Protein AF-A0A117LKH3-F1 (afdb_monomer)

Nearest PDB structures (foldseek):
  6tpj-assembly1_A  TM=3.805E-01  e=4.013E+00  Homo sapiens
  5ws3-assembly1_A  TM=3.883E-01  e=6.783E+00  Homo sapiens
  4kt5-assembly1_C  TM=3.603E-01  e=5.571E+00  Escherichia coli O157:H7
  7w41-assembly1_A  TM=2.829E-01  e=4.886E+00  Homo sapiens

pLDDT: mean 76.91, std 15.4, range [45.47, 94.0]

Structure (mmCIF, N/CA/C/O backbone):
data_AF-A0A117LKH3-F1
#
_entry.id   AF-A0A117LKH3-F1
#
loop_
_atom_site.group_PDB
_atom_site.id
_atom_site.type_symbol
_atom_site.label_atom_id
_atom_site.label_alt_id
_atom_site.label_comp_id
_atom_site.label_asym_id
_atom_site.label_entity_id
_atom_site.label_seq_id
_atom_site.pdbx_PDB_ins_code
_atom_site.Cartn_x
_atom_site.Cartn_y
_atom_site.Cartn_z
_atom_site.occupancy
_atom_site.B_iso_or_equiv
_atom_site.auth_seq_id
_atom_site.auth_comp_id
_atom_site.auth_asym_id
_atom_site.auth_atom_id
_atom_site.pdbx_PDB_model_num
ATOM 1 N N . MET A 1 1 ? -15.867 1.054 43.865 1.00 67.56 1 MET A N 1
ATOM 2 C CA . MET A 1 1 ? -15.212 1.024 42.535 1.00 67.56 1 MET A CA 1
ATOM 3 C C . MET A 1 1 ? -15.982 0.222 41.478 1.00 67.56 1 MET A C 1
ATOM 5 O O . MET A 1 1 ? -16.341 0.810 40.468 1.00 67.56 1 MET A O 1
ATOM 9 N N . PHE A 1 2 ? -16.313 -1.060 41.692 1.00 76.56 2 PHE A N 1
ATOM 10 C CA . PHE A 1 2 ? -16.929 -1.935 40.666 1.00 76.56 2 PHE A CA 1
ATOM 11 C C . PHE A 1 2 ? -18.256 -1.443 40.047 1.00 76.56 2 PHE A C 1
ATOM 13 O O . PHE A 1 2 ? -18.431 -1.507 38.832 1.00 76.56 2 PHE A O 1
ATOM 20 N N . ASN A 1 3 ? -19.178 -0.904 40.852 1.00 82.38 3 ASN A N 1
ATOM 21 C CA . ASN A 1 3 ? -20.498 -0.470 40.363 1.00 82.38 3 ASN A CA 1
ATOM 22 C C . ASN A 1 3 ? -20.447 0.745 39.427 1.00 82.38 3 ASN A C 1
ATOM 24 O O . ASN A 1 3 ? -21.305 0.888 38.557 1.00 82.38 3 ASN A O 1
ATOM 28 N N . LEU A 1 4 ? -19.458 1.625 39.606 1.00 85.44 4 LEU A N 1
ATOM 29 C CA . LEU A 1 4 ? -19.304 2.807 38.760 1.00 85.44 4 LEU A CA 1
ATOM 30 C C . LEU A 1 4 ? -18.761 2.409 37.382 1.00 85.44 4 LEU A C 1
ATOM 32 O O . LE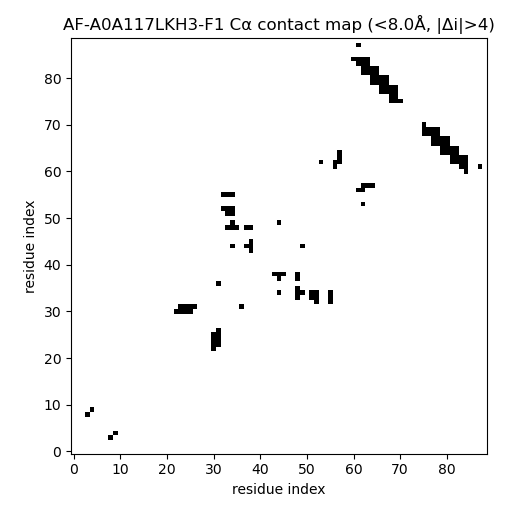U A 1 4 ? -19.290 2.859 36.370 1.00 85.44 4 LEU A O 1
ATOM 36 N N . TRP A 1 5 ? -17.781 1.498 37.345 1.00 82.75 5 TRP A N 1
ATOM 37 C CA . TRP A 1 5 ? -17.261 0.932 36.100 1.00 82.75 5 TRP A CA 1
ATOM 38 C C . TRP A 1 5 ? -18.347 0.165 35.336 1.00 82.75 5 TRP A C 1
ATOM 40 O O . TRP A 1 5 ? -18.550 0.427 34.158 1.00 82.75 5 TRP A O 1
ATOM 50 N N . TYR A 1 6 ? -19.146 -0.674 36.004 1.00 80.31 6 TYR A N 1
ATOM 51 C CA . TYR A 1 6 ? -20.218 -1.422 35.332 1.00 80.31 6 TYR A CA 1
ATOM 52 C C . TYR A 1 6 ? -21.298 -0.522 34.702 1.00 80.31 6 TYR 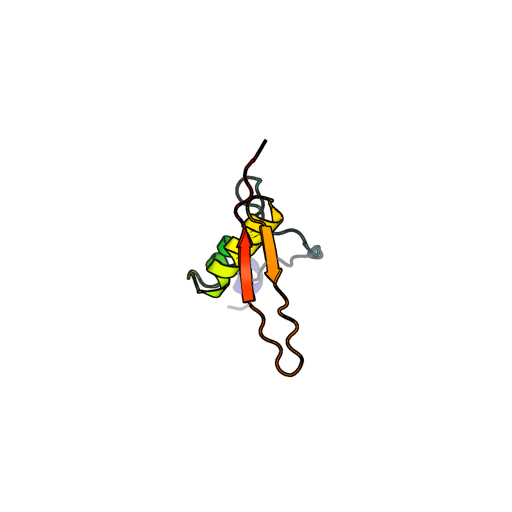A C 1
ATOM 54 O O . TYR A 1 6 ? -21.884 -0.894 33.689 1.00 80.31 6 TYR A O 1
ATOM 62 N N . LYS A 1 7 ? -21.560 0.659 35.287 1.00 79.06 7 LYS A N 1
ATOM 63 C CA . LYS A 1 7 ? -22.564 1.613 34.785 1.00 79.06 7 LYS A CA 1
ATOM 64 C C . LYS A 1 7 ? -22.028 2.631 33.776 1.00 79.06 7 LYS A C 1
ATOM 66 O O . LYS A 1 7 ? -22.817 3.115 32.974 1.00 79.06 7 LYS A O 1
ATOM 71 N N . ARG A 1 8 ? -20.752 3.026 33.862 1.00 76.81 8 ARG A N 1
ATOM 72 C CA . ARG A 1 8 ? -20.198 4.161 33.090 1.00 76.81 8 ARG A CA 1
ATOM 73 C C . ARG A 1 8 ? -18.855 3.907 32.405 1.00 76.81 8 ARG A C 1
ATOM 75 O O . ARG A 1 8 ? -18.471 4.712 31.573 1.00 76.81 8 ARG A O 1
ATOM 82 N N . GLY A 1 9 ? -18.133 2.850 32.772 1.00 76.88 9 GLY A N 1
ATOM 83 C CA . GLY A 1 9 ? -16.807 2.535 32.220 1.00 76.88 9 GLY A CA 1
ATOM 84 C C . GLY A 1 9 ? -16.749 1.229 31.431 1.00 76.88 9 GLY A C 1
ATOM 85 O O . GLY A 1 9 ? -15.703 0.891 30.888 1.00 76.88 9 GLY A O 1
ATOM 86 N N . ARG A 1 10 ? -17.846 0.468 31.398 1.00 76.38 10 ARG A N 1
ATOM 87 C CA . ARG A 1 10 ? -17.960 -0.738 30.591 1.00 76.38 10 ARG A CA 1
ATOM 88 C C . ARG A 1 10 ? -18.301 -0.323 29.166 1.00 76.38 10 ARG A C 1
ATOM 90 O O . ARG A 1 10 ? -19.333 0.314 28.964 1.00 76.38 10 ARG A O 1
ATOM 97 N N . ASP A 1 11 ? -17.477 -0.744 28.213 1.00 78.00 11 ASP A N 1
ATOM 98 C CA . ASP A 1 11 ? -17.769 -0.537 26.799 1.00 78.00 11 ASP A CA 1
ATOM 99 C C . ASP A 1 11 ? -19.155 -1.093 26.438 1.00 78.00 11 ASP A C 1
ATOM 101 O O . ASP A 1 11 ? -19.541 -2.179 26.915 1.00 78.00 11 ASP A O 1
ATOM 105 N N . PRO A 1 12 ? -19.933 -0.352 25.626 1.00 74.56 12 PRO A N 1
ATOM 106 C CA . PRO A 1 12 ? -21.231 -0.806 25.166 1.00 74.56 12 PRO A CA 1
ATOM 107 C C . PRO A 1 12 ? -21.067 -2.159 24.476 1.00 74.56 12 PRO A C 1
ATOM 109 O O . PRO A 1 12 ? -20.185 -2.363 23.646 1.00 74.56 12 PRO A O 1
ATOM 112 N N . LYS A 1 13 ? -21.916 -3.123 24.845 1.00 69.81 13 LYS A N 1
ATOM 113 C CA . LYS A 1 13 ? -21.929 -4.428 24.182 1.00 69.81 13 LYS A CA 1
ATOM 114 C C . LYS A 1 13 ? -22.363 -4.214 22.733 1.00 69.81 13 LYS A C 1
ATOM 116 O O . LYS A 1 13 ? -23.557 -4.060 22.485 1.00 69.81 13 LYS A O 1
ATOM 121 N N . ILE A 1 14 ? -21.408 -4.221 21.807 1.00 68.06 14 ILE A N 1
ATOM 122 C CA . ILE A 1 14 ? -21.673 -4.254 20.369 1.00 68.06 14 ILE A CA 1
ATOM 123 C C . ILE A 1 14 ? -22.374 -5.592 20.106 1.00 68.06 14 ILE A C 1
ATOM 125 O O . ILE A 1 14 ? -21.778 -6.658 20.236 1.00 68.06 14 ILE A O 1
ATOM 129 N N . ARG A 1 15 ? -23.694 -5.544 19.894 1.00 65.00 15 ARG A N 1
ATOM 130 C CA . ARG A 1 15 ? -24.539 -6.725 19.633 1.00 65.00 15 ARG A CA 1
ATOM 131 C C . ARG A 1 15 ? -24.604 -7.085 18.150 1.00 65.00 15 ARG A C 1
ATOM 133 O O . ARG A 1 15 ? -25.221 -8.087 17.805 1.00 65.00 15 ARG A O 1
ATOM 140 N N . GLU A 1 16 ? -24.005 -6.269 17.296 1.00 71.44 16 GLU A N 1
ATOM 141 C CA . GLU A 1 16 ? -24.034 -6.441 15.852 1.00 71.44 16 GLU A CA 1
ATOM 142 C C . GLU A 1 16 ? -22.808 -7.226 15.392 1.00 71.44 16 GLU A C 1
ATOM 144 O O . GLU A 1 16 ? -21.683 -6.974 15.828 1.00 71.44 16 GLU A O 1
ATOM 149 N N . ALA A 1 17 ? -23.045 -8.216 14.533 1.00 73.38 17 ALA A N 1
ATOM 150 C CA . ALA A 1 17 ? -21.978 -8.939 13.866 1.00 73.38 17 ALA A CA 1
ATOM 151 C C . ALA A 1 17 ? -21.258 -7.974 12.917 1.00 73.38 17 ALA A C 1
ATOM 153 O O . ALA A 1 17 ? -21.888 -7.357 12.059 1.00 73.38 17 ALA A O 1
ATOM 154 N N . VAL A 1 18 ? -19.943 -7.843 13.076 1.00 73.62 18 VAL A N 1
ATOM 155 C CA . VAL A 1 18 ? -19.115 -7.047 12.167 1.00 73.62 18 VAL A CA 1
ATOM 156 C C . VAL A 1 18 ? -19.091 -7.761 10.815 1.00 73.62 18 VAL A C 1
ATOM 158 O O . VAL A 1 18 ? -18.591 -8.882 10.714 1.00 73.62 18 VAL A O 1
ATOM 161 N N . ALA A 1 19 ? -19.674 -7.142 9.788 1.00 78.44 19 ALA A N 1
ATOM 162 C CA . ALA A 1 19 ? -19.625 -7.664 8.428 1.00 78.44 19 ALA A CA 1
ATOM 163 C C . ALA A 1 19 ? -18.180 -7.635 7.905 1.00 78.44 19 ALA A C 1
ATOM 165 O O . ALA A 1 19 ? -17.450 -6.670 8.132 1.00 78.44 19 ALA A O 1
ATOM 166 N N . VAL A 1 20 ? -17.767 -8.691 7.201 1.00 77.50 20 VAL A N 1
ATOM 167 C CA . VAL A 1 20 ? -16.443 -8.736 6.569 1.00 77.50 20 VAL A CA 1
ATOM 168 C C . VAL A 1 20 ? -16.427 -7.757 5.400 1.00 77.50 20 VAL A C 1
ATOM 170 O O . VAL A 1 20 ? -17.276 -7.829 4.513 1.00 77.50 20 VAL A O 1
ATOM 173 N N . MET A 1 21 ? -15.456 -6.848 5.402 1.00 78.81 21 MET A N 1
ATOM 174 C CA . MET A 1 21 ? -15.263 -5.856 4.352 1.00 78.81 21 MET A CA 1
ATOM 175 C C . MET A 1 21 ? -14.018 -6.232 3.551 1.00 78.81 21 MET A C 1
ATOM 177 O O . MET A 1 21 ? -12.909 -6.210 4.077 1.00 78.81 21 MET A O 1
ATOM 181 N N . TYR A 1 22 ? -14.228 -6.632 2.297 1.00 80.88 22 TYR A N 1
ATOM 182 C CA . TYR A 1 22 ? -13.153 -6.987 1.362 1.00 80.88 22 TYR A CA 1
ATOM 183 C C . TYR A 1 22 ? -12.696 -5.799 0.513 1.00 80.88 22 TYR A C 1
ATOM 185 O O . TYR A 1 22 ? -11.634 -5.853 -0.100 1.00 80.88 22 TYR A O 1
ATOM 193 N N . GLU A 1 23 ? -13.505 -4.740 0.457 1.00 83.56 23 GLU A N 1
ATOM 194 C CA . GLU A 1 23 ? -13.143 -3.510 -0.238 1.00 83.56 23 GLU A CA 1
A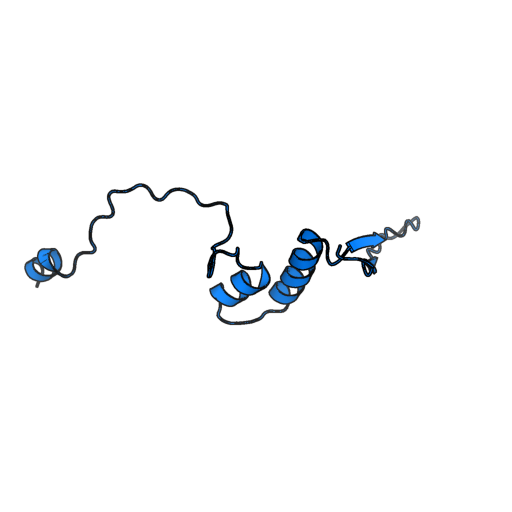TOM 195 C C . GLU A 1 23 ? -12.146 -2.695 0.596 1.00 83.56 23 GLU A C 1
ATOM 197 O O . GLU A 1 23 ? -12.253 -2.671 1.828 1.00 83.56 23 GLU A O 1
ATOM 202 N N . PRO A 1 24 ? -11.199 -1.995 -0.054 1.00 84.69 24 PRO A N 1
ATOM 203 C CA . PRO A 1 24 ? -10.324 -1.072 0.644 1.00 84.69 24 PRO A CA 1
ATOM 204 C C . PRO A 1 24 ? -11.141 0.039 1.330 1.00 84.69 24 PRO A C 1
ATOM 206 O O . PRO A 1 24 ? -12.195 0.447 0.823 1.00 84.69 24 PRO A O 1
ATOM 209 N N . PRO A 1 25 ? -10.660 0.554 2.475 1.00 87.12 25 PRO A N 1
ATOM 210 C CA . PRO A 1 25 ? -11.281 1.684 3.150 1.00 87.12 25 PRO A CA 1
ATOM 211 C C . PRO A 1 25 ? -11.419 2.880 2.204 1.00 87.12 25 PRO A C 1
ATOM 213 O O . PRO A 1 25 ? -10.526 3.171 1.408 1.00 87.12 25 PRO A O 1
ATOM 216 N N . LYS A 1 26 ? -12.556 3.575 2.302 1.00 88.81 26 LYS A N 1
ATOM 217 C CA . LYS A 1 26 ? -12.862 4.746 1.475 1.00 88.81 26 LYS A CA 1
ATOM 218 C C . LYS A 1 26 ? -12.605 6.023 2.264 1.00 88.81 26 LYS A C 1
ATOM 220 O O . LYS A 1 26 ? -13.089 6.158 3.387 1.00 88.81 26 LYS A O 1
ATOM 225 N N . PHE A 1 27 ? -11.906 6.974 1.658 1.00 85.50 27 PHE A N 1
ATOM 226 C CA . PHE A 1 27 ? -11.729 8.325 2.176 1.00 85.50 27 PHE A CA 1
ATOM 227 C C . PHE A 1 27 ? -12.356 9.320 1.197 1.00 85.50 27 PHE A C 1
ATOM 229 O O . PHE A 1 27 ? -12.104 9.270 -0.000 1.00 85.50 27 PHE A O 1
ATOM 236 N N . SER A 1 28 ? -13.242 10.192 1.687 1.00 86.00 28 SER A N 1
ATOM 237 C CA . SER A 1 28 ? -13.989 11.151 0.852 1.00 86.00 28 SER A CA 1
ATOM 238 C C . SER A 1 28 ? -14.761 10.534 -0.338 1.00 86.00 28 SER A C 1
ATOM 240 O O . SER A 1 28 ? -15.020 11.210 -1.330 1.00 86.00 28 SER A O 1
ATOM 242 N N . GLY A 1 29 ? -15.163 9.262 -0.236 1.00 85.75 29 GLY A N 1
ATOM 243 C CA . GLY A 1 29 ? -15.893 8.542 -1.290 1.00 85.75 29 GLY A CA 1
ATOM 244 C C . GLY A 1 29 ? -15.010 7.752 -2.261 1.00 85.75 29 GLY A C 1
ATOM 245 O O . GLY A 1 29 ? -15.544 6.951 -3.025 1.00 85.75 29 GLY A O 1
ATOM 246 N N . GLU A 1 30 ? -13.688 7.898 -2.187 1.00 86.25 30 GLU A N 1
ATOM 247 C CA . GLU A 1 30 ? -12.730 7.188 -3.037 1.00 86.25 30 GLU A CA 1
ATOM 248 C C . GLU A 1 30 ? -11.997 6.090 -2.253 1.00 86.25 30 GLU A C 1
ATOM 250 O O . GLU A 1 30 ? -11.706 6.276 -1.069 1.00 86.25 30 GLU A O 1
ATOM 255 N N . PRO A 1 31 ? -11.713 4.925 -2.865 1.00 88.81 31 PRO A N 1
ATOM 256 C CA . PRO A 1 31 ? -10.917 3.887 -2.222 1.00 88.81 31 PRO A CA 1
ATOM 257 C C . PRO A 1 31 ? -9.477 4.367 -2.030 1.00 88.81 31 PRO A C 1
ATOM 259 O O . PRO A 1 31 ? -8.858 4.879 -2.965 1.00 88.81 31 PRO A O 1
ATOM 262 N N . LEU A 1 32 ? -8.938 4.161 -0.829 1.00 90.88 32 LEU A N 1
ATOM 263 C CA . LEU A 1 32 ? -7.538 4.451 -0.544 1.00 90.88 32 LEU A CA 1
ATOM 264 C C . LEU A 1 32 ? -6.618 3.580 -1.401 1.00 90.88 32 LEU A C 1
ATOM 266 O O . LEU A 1 32 ? -6.888 2.403 -1.659 1.00 90.88 32 LEU A O 1
ATOM 270 N N . THR A 1 33 ? -5.511 4.168 -1.839 1.00 91.12 33 THR A N 1
ATOM 271 C CA . THR A 1 33 ? -4.492 3.457 -2.606 1.00 91.12 33 THR A CA 1
ATOM 272 C C . THR A 1 33 ? -3.705 2.489 -1.716 1.00 91.12 33 THR A C 1
ATOM 274 O O . THR A 1 33 ? -3.584 2.710 -0.509 1.00 91.12 33 THR A O 1
ATOM 277 N N . PRO A 1 34 ? -3.107 1.428 -2.289 1.00 89.94 34 PRO A N 1
ATOM 278 C CA . PRO A 1 34 ? -2.301 0.476 -1.521 1.00 89.94 34 PRO A CA 1
ATOM 279 C C . PRO A 1 34 ? -1.176 1.133 -0.708 1.00 89.94 34 PRO A C 1
ATOM 281 O O . PRO A 1 34 ? -0.902 0.714 0.411 1.00 89.94 34 PRO A O 1
ATOM 284 N N . ALA A 1 35 ? -0.556 2.186 -1.251 1.00 92.06 35 ALA A N 1
ATOM 285 C CA . ALA A 1 35 ? 0.504 2.926 -0.573 1.00 92.06 35 ALA A CA 1
ATOM 286 C C . ALA A 1 35 ? -0.015 3.778 0.595 1.00 92.06 35 ALA A C 1
ATOM 288 O O . ALA A 1 35 ? 0.623 3.829 1.642 1.00 92.06 35 ALA A O 1
ATOM 289 N N . GLU A 1 36 ? -1.183 4.411 0.445 1.00 91.56 36 GLU A N 1
ATOM 290 C CA . GLU A 1 36 ? -1.818 5.169 1.531 1.00 91.56 36 GLU A CA 1
ATOM 291 C C . GLU A 1 36 ? -2.243 4.252 2.674 1.00 91.56 36 GLU A C 1
ATOM 293 O O . GLU A 1 36 ? -2.078 4.610 3.834 1.00 91.56 36 GLU A O 1
ATOM 298 N N . ILE A 1 37 ? -2.760 3.060 2.358 1.00 91.62 37 ILE A N 1
ATOM 299 C CA . ILE A 1 37 ? -3.121 2.064 3.371 1.00 91.62 37 ILE A CA 1
ATOM 300 C C . ILE A 1 37 ? -1.871 1.581 4.111 1.00 91.62 37 ILE A C 1
ATOM 302 O O . ILE A 1 37 ? -1.915 1.482 5.333 1.00 91.62 37 ILE A O 1
ATOM 306 N N . GLY A 1 38 ? -0.775 1.305 3.396 1.00 90.12 38 GLY A N 1
ATOM 307 C CA . GLY A 1 38 ? 0.499 0.905 3.999 1.00 90.12 38 GLY A CA 1
ATOM 308 C C . GLY A 1 38 ? 0.991 1.932 5.015 1.00 90.12 38 GLY A C 1
ATOM 309 O O . GLY A 1 38 ? 1.120 1.612 6.194 1.00 90.12 38 GLY A O 1
ATOM 310 N N . ALA A 1 39 ? 1.086 3.193 4.589 1.00 91.19 39 ALA A N 1
ATOM 311 C CA . ALA A 1 39 ? 1.506 4.287 5.458 1.00 91.19 39 ALA A CA 1
ATOM 312 C C . ALA A 1 39 ? 0.507 4.609 6.583 1.00 91.19 39 ALA A C 1
ATOM 314 O O . ALA A 1 39 ? 0.893 5.150 7.613 1.00 91.19 39 ALA A O 1
ATOM 315 N N . LEU A 1 40 ? -0.784 4.300 6.421 1.00 91.38 40 LEU A N 1
ATOM 316 C CA . LEU A 1 40 ? -1.786 4.502 7.473 1.00 91.38 40 LEU A CA 1
ATOM 317 C C . LEU A 1 40 ? -1.604 3.525 8.646 1.00 91.38 40 LEU A C 1
ATOM 319 O O . LEU A 1 40 ? -2.023 3.831 9.761 1.00 91.38 40 LEU A O 1
ATOM 323 N N . VAL A 1 41 ? -1.015 2.348 8.411 1.00 88.75 41 VAL A N 1
ATOM 324 C CA . VAL A 1 41 ? -0.849 1.313 9.444 1.00 88.75 41 VAL A CA 1
ATOM 325 C C . VAL A 1 41 ? 0.286 1.650 10.406 1.00 88.75 41 VAL A C 1
ATOM 327 O O . VAL A 1 41 ? 0.151 1.411 11.606 1.00 88.75 41 VAL A O 1
ATOM 330 N N . ASP A 1 42 ? 1.396 2.180 9.897 1.00 90.38 42 ASP A N 1
ATOM 331 C CA . ASP A 1 42 ? 2.619 2.418 10.668 1.00 90.38 42 ASP A CA 1
ATOM 332 C C . ASP A 1 42 ? 3.099 3.880 10.652 1.00 90.38 42 ASP A C 1
ATOM 334 O O . ASP A 1 42 ? 4.176 4.180 11.173 1.00 90.38 42 ASP A O 1
ATOM 338 N N . GLU A 1 43 ? 2.291 4.788 10.093 1.00 92.31 43 GLU A N 1
ATOM 339 C CA . GLU A 1 43 ? 2.562 6.226 9.946 1.00 92.31 43 GLU A CA 1
ATOM 340 C C . GLU A 1 43 ? 3.883 6.535 9.223 1.00 92.31 43 GLU A C 1
ATOM 342 O O . GLU A 1 43 ? 4.443 7.631 9.346 1.00 92.31 43 GLU A O 1
ATOM 347 N N . LYS A 1 44 ? 4.406 5.577 8.453 1.00 92.12 44 LYS A N 1
ATOM 348 C CA . LYS A 1 44 ? 5.700 5.678 7.793 1.00 92.12 44 LYS A CA 1
ATOM 349 C C . LYS A 1 44 ? 5.585 5.221 6.347 1.00 92.12 44 LYS A C 1
ATOM 351 O O . LYS A 1 44 ? 4.795 4.364 6.003 1.00 92.12 44 LYS A O 1
ATOM 356 N N . MET A 1 45 ? 6.394 5.814 5.473 1.00 90.38 45 MET A N 1
ATOM 357 C CA . MET A 1 45 ? 6.512 5.326 4.102 1.00 90.38 45 MET A CA 1
ATOM 358 C C . MET A 1 45 ? 7.723 4.405 4.002 1.00 90.38 45 MET A C 1
ATOM 360 O O . MET A 1 45 ? 8.870 4.865 3.996 1.00 90.38 45 MET A O 1
ATOM 364 N N . ASP A 1 46 ? 7.470 3.104 3.943 1.00 93.00 46 ASP A N 1
ATOM 365 C CA . ASP A 1 46 ? 8.482 2.085 3.725 1.00 93.00 46 ASP A CA 1
ATOM 366 C C . ASP A 1 46 ? 8.669 1.801 2.221 1.00 93.00 46 ASP A C 1
ATOM 368 O O . ASP A 1 46 ? 7.788 2.051 1.393 1.00 93.00 46 ASP A O 1
ATOM 372 N N . PRO A 1 47 ? 9.817 1.229 1.806 1.00 94.00 47 PRO A N 1
ATOM 373 C CA . PRO A 1 47 ? 10.061 0.895 0.399 1.00 94.00 47 PRO A CA 1
ATOM 374 C C . PRO A 1 47 ? 8.991 -0.014 -0.229 1.00 94.00 47 PRO A C 1
ATOM 376 O O . PRO A 1 47 ? 8.775 0.027 -1.440 1.00 94.00 47 PRO A O 1
ATOM 379 N N . ARG A 1 48 ? 8.305 -0.824 0.587 1.00 91.50 48 ARG A N 1
ATOM 380 C CA . ARG A 1 48 ? 7.212 -1.699 0.136 1.00 91.50 48 ARG A CA 1
ATOM 381 C C . ARG A 1 48 ? 5.966 -0.903 -0.256 1.00 91.50 48 ARG A C 1
ATOM 383 O O . ARG A 1 48 ? 5.268 -1.293 -1.193 1.00 91.50 48 ARG A O 1
ATOM 390 N N . ASP A 1 49 ? 5.720 0.237 0.377 1.00 92.75 49 ASP A N 1
ATOM 391 C CA . ASP A 1 49 ? 4.592 1.110 0.037 1.00 92.75 49 ASP A CA 1
ATOM 392 C C . ASP A 1 49 ? 4.830 1.788 -1.308 1.00 92.75 49 ASP A C 1
ATOM 394 O O . ASP A 1 49 ? 3.921 1.883 -2.130 1.00 92.75 49 ASP A O 1
ATOM 398 N N . ILE A 1 50 ? 6.088 2.139 -1.597 1.00 92.31 50 ILE A N 1
ATOM 399 C CA . ILE A 1 50 ? 6.495 2.653 -2.910 1.00 92.31 50 ILE A CA 1
ATOM 400 C C . ILE A 1 50 ? 6.219 1.607 -3.996 1.00 92.31 50 ILE A C 1
ATOM 402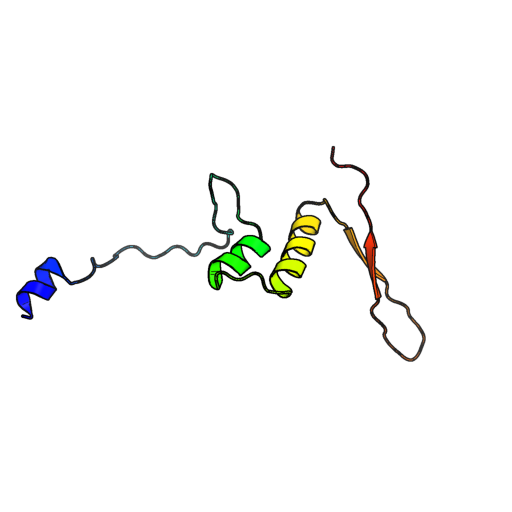 O O . ILE A 1 50 ? 5.611 1.923 -5.018 1.00 92.31 50 ILE A O 1
ATOM 406 N N . THR A 1 51 ? 6.603 0.344 -3.778 1.00 92.88 51 THR A N 1
ATOM 407 C CA . THR A 1 51 ? 6.284 -0.723 -4.744 1.00 92.88 51 THR A CA 1
ATOM 408 C C . THR A 1 51 ? 4.777 -0.940 -4.890 1.00 92.88 51 THR A C 1
ATOM 410 O O . THR A 1 51 ? 4.289 -1.157 -5.997 1.00 92.88 51 THR A O 1
ATOM 413 N N . SER A 1 52 ? 4.023 -0.801 -3.799 1.00 92.38 52 SER A N 1
ATOM 414 C CA . SER A 1 52 ? 2.562 -0.926 -3.796 1.00 92.38 52 SER A CA 1
ATOM 415 C C . SER A 1 52 ? 1.888 0.208 -4.577 1.00 92.38 52 SER A C 1
ATOM 417 O O . SER A 1 52 ? 0.890 -0.026 -5.256 1.00 92.38 52 SER A O 1
ATOM 419 N N . ALA A 1 53 ? 2.461 1.418 -4.559 1.00 92.81 53 ALA A N 1
ATOM 420 C CA . ALA A 1 53 ? 2.012 2.532 -5.393 1.00 92.81 53 ALA A CA 1
ATOM 421 C C . ALA A 1 53 ? 2.149 2.208 -6.886 1.00 92.81 53 ALA A C 1
ATOM 423 O O . ALA A 1 53 ? 1.215 2.440 -7.651 1.00 92.81 53 ALA A O 1
ATOM 424 N N . ILE A 1 54 ? 3.282 1.627 -7.298 1.00 92.25 54 ILE A N 1
ATOM 425 C CA . ILE A 1 54 ? 3.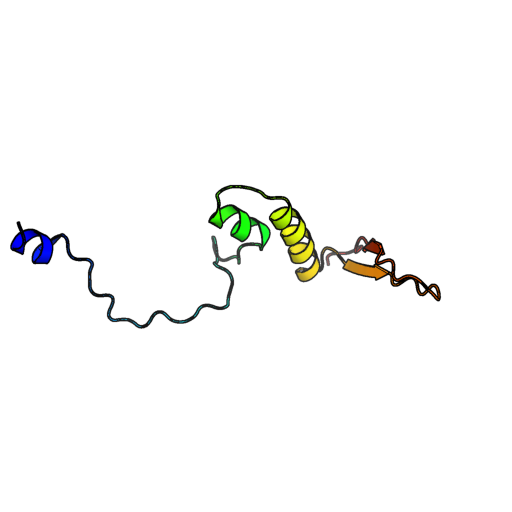528 1.238 -8.698 1.00 92.25 54 ILE A CA 1
ATOM 426 C C . ILE A 1 54 ? 2.491 0.208 -9.154 1.00 92.25 54 ILE A C 1
ATOM 428 O O . ILE A 1 54 ? 1.902 0.358 -10.224 1.00 92.25 54 ILE A O 1
ATOM 432 N N . VAL A 1 55 ? 2.218 -0.80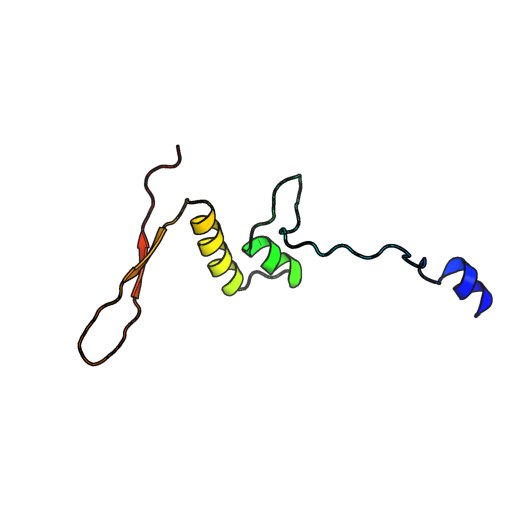2 -8.325 1.00 90.69 55 VAL A N 1
ATOM 433 C CA . VAL A 1 55 ? 1.182 -1.805 -8.610 1.00 90.69 55 VAL A CA 1
ATOM 434 C C . VAL A 1 55 ? -0.202 -1.157 -8.699 1.00 90.69 55 VAL A C 1
ATOM 436 O O . VAL A 1 55 ? -0.940 -1.439 -9.637 1.00 90.69 55 VAL A O 1
ATOM 439 N N . GLY A 1 56 ? -0.543 -0.240 -7.787 1.00 90.56 56 GLY A N 1
ATOM 440 C CA . GLY A 1 56 ? -1.820 0.480 -7.823 1.00 90.56 56 GLY A CA 1
ATOM 441 C C . GLY A 1 56 ? -1.992 1.361 -9.066 1.00 90.56 56 GLY A C 1
ATOM 442 O O . GLY A 1 56 ? -3.096 1.488 -9.589 1.00 90.56 56 GLY A O 1
ATOM 443 N N . LEU A 1 57 ? -0.908 1.946 -9.579 1.00 91.38 57 LEU A N 1
ATOM 444 C CA . LEU A 1 57 ? -0.923 2.668 -10.853 1.00 91.38 57 LEU A CA 1
ATOM 445 C C . LEU A 1 57 ? -1.104 1.724 -12.044 1.00 91.38 57 LEU A C 1
ATOM 447 O O . LEU A 1 57 ? -1.767 2.094 -13.013 1.00 91.38 57 LEU A O 1
ATOM 451 N N . ALA A 1 58 ? -0.545 0.516 -11.971 1.00 90.19 58 ALA A N 1
ATOM 452 C CA . ALA A 1 58 ? -0.731 -0.491 -13.004 1.00 90.19 58 ALA A CA 1
ATOM 453 C C . ALA A 1 58 ? -2.166 -1.037 -13.044 1.00 90.19 58 ALA A C 1
ATOM 455 O O . ALA A 1 58 ? -2.741 -1.144 -14.124 1.00 90.19 58 ALA A O 1
ATOM 456 N N . ASP A 1 59 ? -2.774 -1.290 -11.882 1.00 87.69 59 ASP A N 1
ATOM 457 C CA . ASP A 1 59 ? -4.179 -1.711 -11.759 1.00 87.69 59 ASP A CA 1
ATOM 458 C C . ASP A 1 59 ? -5.149 -0.661 -12.331 1.00 87.69 59 ASP A C 1
ATOM 460 O O . ASP A 1 59 ? -6.072 -0.983 -13.075 1.00 87.69 59 ASP A O 1
ATOM 464 N N . LYS A 1 60 ? -4.868 0.627 -12.090 1.00 87.31 60 LYS A N 1
ATOM 465 C CA . LYS A 1 60 ? -5.612 1.751 -12.683 1.00 87.31 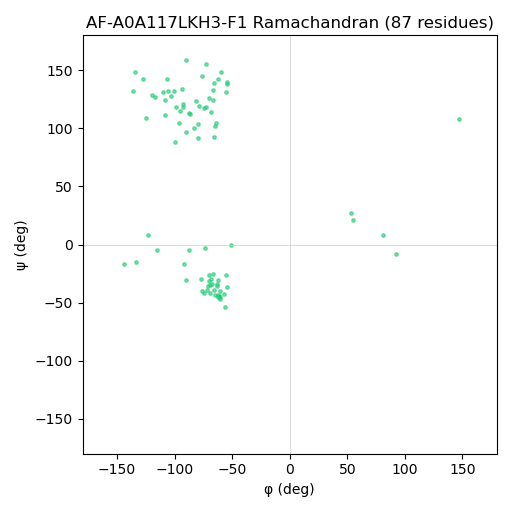60 LYS A CA 1
ATOM 466 C C . LYS A 1 60 ? -5.317 1.980 -14.177 1.00 87.31 60 LYS A C 1
ATOM 468 O O . LYS A 1 60 ? -5.912 2.870 -14.779 1.00 87.31 60 LYS A O 1
ATOM 473 N N . GLY A 1 61 ? -4.402 1.216 -14.781 1.00 86.00 61 GLY A N 1
ATOM 474 C CA . GLY A 1 61 ? -4.060 1.297 -16.205 1.00 86.00 61 GLY A CA 1
ATOM 475 C C . GLY A 1 61 ? -3.089 2.421 -16.590 1.00 86.00 61 GLY A C 1
ATOM 476 O O . GLY A 1 61 ? -2.854 2.637 -17.779 1.00 86.00 61 GLY A O 1
ATOM 477 N N . TYR A 1 62 ? -2.495 3.124 -15.620 1.00 86.75 62 TYR A N 1
ATOM 478 C CA . TYR A 1 62 ? -1.513 4.183 -15.888 1.00 86.75 62 TYR A CA 1
ATOM 479 C C . TYR A 1 62 ? -0.128 3.631 -16.254 1.00 86.75 62 TYR A C 1
ATOM 481 O O . TYR A 1 62 ? 0.614 4.270 -16.997 1.00 86.75 62 TYR A O 1
ATOM 489 N N . ILE A 1 63 ? 0.234 2.453 -15.736 1.00 87.88 63 ILE A N 1
ATOM 490 C CA . ILE A 1 63 ? 1.537 1.807 -15.960 1.00 87.88 63 ILE A CA 1
ATOM 491 C C . ILE A 1 63 ? 1.315 0.375 -16.450 1.00 87.88 63 ILE A C 1
ATOM 493 O O . ILE A 1 63 ? 0.418 -0.311 -15.972 1.00 87.88 63 ILE A O 1
ATOM 497 N N . LYS A 1 64 ? 2.147 -0.111 -17.377 1.00 85.00 64 LYS A N 1
ATOM 498 C CA . LYS A 1 64 ? 2.165 -1.530 -17.748 1.00 85.00 64 LYS A CA 1
ATOM 499 C C . LYS A 1 64 ? 3.436 -2.184 -17.211 1.00 85.00 64 LYS A C 1
ATOM 501 O O . LYS A 1 64 ? 4.542 -1.728 -17.498 1.00 85.00 64 LYS A O 1
ATOM 506 N N . ILE A 1 65 ? 3.264 -3.245 -16.427 1.00 81.31 65 ILE A N 1
ATOM 507 C CA . ILE A 1 65 ? 4.365 -4.057 -15.900 1.00 81.31 65 ILE A CA 1
ATOM 508 C C . ILE A 1 65 ? 4.491 -5.286 -16.803 1.00 81.31 65 ILE A C 1
ATOM 510 O O . ILE A 1 65 ? 3.539 -6.057 -16.922 1.00 81.31 65 ILE A O 1
ATOM 514 N N . GLU A 1 66 ? 5.642 -5.456 -17.454 1.00 80.81 66 GLU A N 1
ATOM 515 C CA . GLU A 1 66 ? 5.952 -6.643 -18.255 1.00 80.81 66 GLU A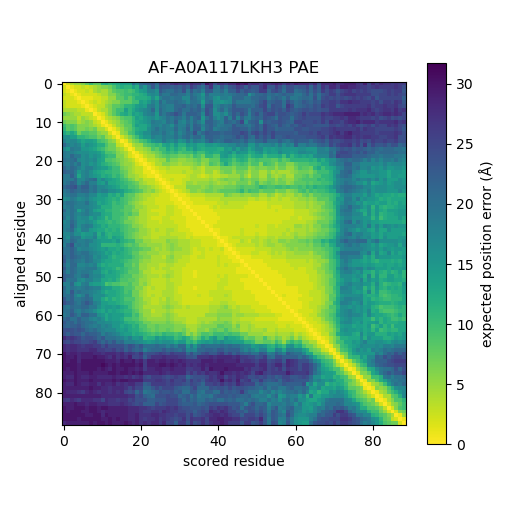 CA 1
ATOM 516 C C . GLU A 1 66 ? 7.187 -7.355 -17.683 1.00 80.81 66 GLU A C 1
ATOM 518 O O . GLU A 1 66 ? 8.227 -6.740 -17.438 1.00 80.81 66 GLU A O 1
ATOM 523 N N . GLU A 1 67 ? 7.067 -8.665 -17.455 1.00 72.00 67 GLU A N 1
ATOM 524 C CA . GLU A 1 67 ? 8.183 -9.521 -17.044 1.00 72.00 67 GLU A CA 1
ATOM 525 C C . GLU A 1 67 ? 8.898 -10.031 -18.301 1.00 72.00 67 GLU A C 1
ATOM 527 O O . GLU A 1 67 ? 8.330 -10.803 -19.080 1.00 72.00 67 GLU A O 1
ATOM 532 N N . ILE A 1 68 ? 10.141 -9.599 -18.525 1.00 75.19 68 ILE A N 1
ATOM 533 C CA . ILE A 1 68 ? 10.926 -10.054 -19.674 1.00 75.19 68 ILE A 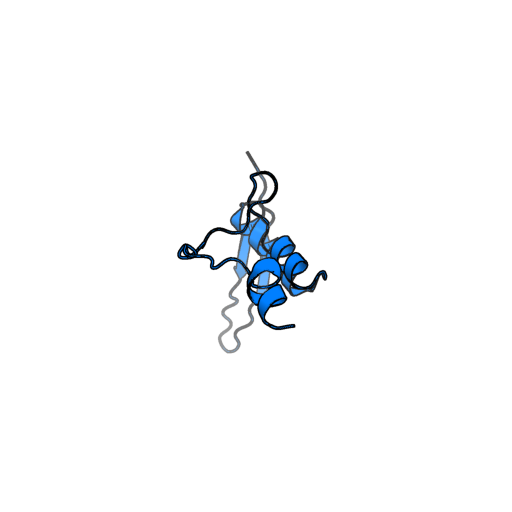CA 1
ATOM 534 C C . ILE A 1 68 ? 11.698 -11.301 -19.243 1.00 75.19 68 ILE A C 1
ATOM 536 O O . ILE A 1 68 ? 12.774 -11.213 -18.652 1.00 75.19 68 ILE A O 1
ATOM 540 N N . LYS A 1 69 ? 11.154 -12.483 -19.549 1.00 57.34 69 LYS A N 1
ATOM 541 C CA . LYS A 1 69 ? 11.876 -13.748 -19.361 1.00 57.34 69 LYS A CA 1
ATOM 542 C C . LYS A 1 69 ? 12.939 -13.899 -20.439 1.00 57.34 69 LYS A C 1
ATOM 544 O O . LYS A 1 69 ? 12.634 -13.956 -21.630 1.00 57.34 69 LYS A O 1
ATOM 549 N N . LYS A 1 70 ? 14.200 -13.948 -20.018 1.00 54.62 70 LYS A N 1
ATOM 550 C CA . LYS A 1 70 ? 15.339 -14.186 -20.900 1.00 54.62 70 LYS A CA 1
ATOM 551 C C . LYS A 1 70 ? 15.730 -15.654 -20.776 1.00 54.62 70 LYS A C 1
ATOM 553 O O . LYS A 1 70 ? 16.573 -16.001 -19.956 1.00 54.62 70 LYS A O 1
ATOM 558 N N . ASP A 1 71 ? 15.107 -16.504 -21.590 1.00 47.66 71 ASP A N 1
ATOM 559 C CA . ASP A 1 71 ? 15.454 -17.924 -21.668 1.00 47.66 71 ASP A CA 1
ATOM 560 C C . ASP A 1 71 ? 16.878 -18.068 -22.227 1.00 47.66 71 ASP A C 1
ATOM 562 O O . ASP A 1 71 ? 17.100 -18.118 -23.439 1.00 47.66 71 ASP A O 1
ATOM 566 N N . TRP A 1 72 ? 17.875 -18.123 -21.342 1.00 45.50 72 TRP A N 1
ATOM 567 C CA . TRP A 1 72 ? 19.174 -18.692 -21.671 1.00 45.50 72 TRP A CA 1
ATOM 568 C C . TRP A 1 72 ? 19.329 -19.995 -20.899 1.00 45.50 72 TRP A C 1
ATOM 570 O O . TRP A 1 72 ? 19.061 -20.070 -19.705 1.00 45.50 72 TRP A O 1
ATOM 580 N N . LEU A 1 73 ? 19.736 -21.028 -21.632 1.00 55.81 73 LEU A N 1
ATOM 581 C CA . LEU A 1 73 ? 19.613 -22.458 -21.339 1.00 55.81 73 LEU A CA 1
ATOM 582 C C . LEU A 1 73 ? 20.102 -22.971 -19.963 1.00 55.81 73 LEU A C 1
ATOM 584 O O . LEU A 1 73 ? 20.019 -24.178 -19.751 1.00 55.81 73 LEU A O 1
ATOM 588 N N . ILE A 1 74 ? 20.634 -22.144 -19.048 1.00 55.25 74 ILE A N 1
ATOM 589 C CA . ILE A 1 74 ? 21.195 -22.600 -17.759 1.00 55.25 74 ILE A CA 1
ATOM 590 C C . ILE A 1 74 ? 20.954 -21.643 -16.558 1.00 55.25 74 ILE A C 1
ATOM 592 O O . ILE A 1 74 ? 21.060 -22.112 -15.428 1.00 55.25 74 ILE A O 1
ATOM 596 N N . PHE A 1 75 ? 20.586 -20.358 -16.708 1.00 53.16 75 PHE A N 1
ATOM 597 C CA . PHE A 1 75 ? 20.202 -19.531 -15.539 1.00 53.16 75 PHE A CA 1
ATOM 598 C C . PHE A 1 75 ? 18.956 -18.683 -15.800 1.00 53.16 75 PHE A C 1
ATOM 600 O O . PHE A 1 75 ? 18.885 -17.939 -16.771 1.00 53.16 75 PHE A O 1
ATOM 607 N N . ASP A 1 76 ? 18.014 -18.725 -14.866 1.00 46.69 76 ASP A N 1
ATOM 608 C CA . ASP A 1 76 ? 16.856 -17.837 -14.861 1.00 46.69 76 ASP A CA 1
ATOM 609 C C . ASP A 1 76 ? 17.285 -16.464 -14.311 1.00 46.69 76 ASP A C 1
ATOM 611 O O . ASP A 1 76 ? 17.782 -16.366 -13.187 1.00 46.69 76 ASP A O 1
ATOM 615 N N . SER A 1 77 ? 17.149 -15.404 -15.110 1.00 52.72 77 SER A N 1
ATOM 616 C CA . SER A 1 77 ? 17.370 -14.018 -14.676 1.00 52.72 77 SER A CA 1
ATOM 617 C C . SER A 1 77 ? 16.119 -13.212 -14.994 1.00 52.72 77 SER A C 1
ATOM 619 O O . SER A 1 77 ? 15.821 -12.958 -16.161 1.00 52.72 77 SER A O 1
ATOM 621 N N . THR A 1 78 ? 15.377 -12.836 -13.954 1.00 46.97 78 THR A N 1
ATOM 622 C CA . THR A 1 78 ? 14.134 -12.068 -14.065 1.00 46.97 78 THR A CA 1
ATOM 623 C C . THR A 1 78 ? 14.450 -10.577 -14.175 1.00 46.97 78 THR A C 1
ATOM 625 O O . THR A 1 78 ? 14.699 -9.920 -13.165 1.00 46.97 78 THR A O 1
ATOM 628 N N . ASP A 1 79 ? 14.422 -10.030 -15.392 1.00 48.44 79 ASP A N 1
ATOM 629 C CA . ASP A 1 79 ? 14.505 -8.584 -15.618 1.00 48.44 79 ASP A CA 1
ATOM 630 C C . ASP A 1 79 ? 13.083 -7.994 -15.692 1.00 48.44 79 ASP A C 1
ATOM 632 O O . ASP A 1 79 ? 12.262 -8.381 -16.528 1.00 48.44 79 ASP A O 1
ATOM 636 N N . SER A 1 80 ? 12.772 -7.048 -14.799 1.00 49.22 80 SER A N 1
ATOM 637 C CA . SER A 1 80 ? 11.500 -6.309 -14.800 1.00 49.22 80 SER A CA 1
ATOM 638 C C . SER A 1 80 ? 11.669 -4.990 -15.554 1.00 49.22 80 SER A C 1
ATOM 640 O O . SER A 1 80 ? 12.418 -4.121 -15.107 1.00 49.22 80 SER A O 1
ATOM 642 N N . ALA A 1 81 ? 10.976 -4.822 -16.682 1.00 55.75 81 ALA A N 1
ATOM 643 C CA . ALA A 1 81 ? 10.970 -3.572 -17.440 1.00 55.75 81 ALA A CA 1
ATOM 644 C C . ALA A 1 81 ? 9.637 -2.834 -17.242 1.00 55.75 81 ALA A C 1
ATOM 646 O O . ALA A 1 81 ? 8.561 -3.420 -17.350 1.00 55.75 81 ALA A O 1
ATOM 647 N N . LEU A 1 82 ? 9.707 -1.533 -16.948 1.00 50.12 82 LEU A N 1
ATOM 648 C CA . LEU A 1 82 ? 8.537 -0.659 -16.838 1.00 50.12 82 LEU A CA 1
ATOM 649 C C . LEU A 1 82 ? 8.291 0.009 -18.193 1.00 50.12 82 LEU A C 1
ATOM 651 O O . LEU A 1 82 ? 9.156 0.737 -18.683 1.00 50.12 82 LEU A O 1
ATOM 655 N N . LEU A 1 83 ? 7.128 -0.237 -18.800 1.00 60.81 83 LEU A N 1
ATOM 656 C CA . LEU A 1 83 ? 6.736 0.386 -20.064 1.00 60.81 83 LEU A CA 1
ATOM 657 C C . LEU A 1 83 ? 5.725 1.509 -19.803 1.00 60.81 83 LEU A C 1
ATOM 659 O O . LEU A 1 83 ? 4.706 1.313 -19.136 1.00 60.81 83 LEU A O 1
ATOM 663 N N . GLU A 1 84 ? 6.010 2.697 -20.338 1.00 54.09 84 GLU A N 1
ATOM 664 C CA . GLU A 1 84 ? 5.112 3.851 -20.272 1.00 54.09 84 GLU A CA 1
ATOM 665 C C . GLU A 1 84 ? 3.917 3.641 -21.214 1.00 54.09 84 GLU A C 1
ATOM 667 O O . GLU A 1 84 ? 4.067 3.503 -22.432 1.00 54.09 84 GLU A O 1
ATOM 672 N N . SER A 1 85 ? 2.714 3.610 -20.640 1.00 50.16 85 SER A N 1
ATOM 673 C CA . SER A 1 85 ? 1.459 3.555 -21.385 1.00 50.16 85 SER A CA 1
ATOM 674 C C . SER A 1 85 ? 1.112 4.953 -21.892 1.00 50.16 85 SER A C 1
ATOM 676 O O . SER A 1 85 ? 0.654 5.822 -21.149 1.00 50.16 85 SER A O 1
ATOM 678 N N . ARG A 1 86 ? 1.336 5.195 -23.184 1.00 57.38 86 ARG A N 1
ATOM 679 C CA . ARG A 1 86 ? 0.906 6.426 -23.849 1.00 57.38 86 ARG A CA 1
ATOM 680 C C . ARG A 1 86 ? -0.585 6.321 -24.187 1.00 57.38 86 ARG A C 1
ATOM 682 O O . ARG A 1 86 ? -0.917 5.794 -25.244 1.00 57.38 86 ARG A O 1
ATOM 689 N N . ASN A 1 87 ? -1.442 6.785 -23.268 1.00 52.53 87 ASN A N 1
ATOM 690 C CA . ASN A 1 87 ? -2.724 7.496 -23.475 1.00 52.53 87 ASN A CA 1
ATOM 691 C C . ASN A 1 87 ? -3.748 7.167 -22.368 1.00 52.53 87 ASN A C 1
ATOM 693 O O . ASN A 1 87 ? -4.352 6.094 -22.417 1.00 52.53 87 ASN A O 1
ATOM 697 N N . PRO A 1 88 ? -4.057 8.095 -21.446 1.00 55.06 88 PRO A N 1
ATOM 698 C CA . PRO A 1 88 ? -5.342 8.090 -20.767 1.00 55.06 88 PRO A CA 1
ATOM 699 C C . PRO A 1 88 ? -6.344 8.872 -21.632 1.00 55.06 88 PRO A C 1
ATOM 701 O O . PRO A 1 88 ? -6.169 10.069 -21.872 1.00 55.06 88 PRO A O 1
ATOM 704 N N . GLY A 1 89 ? -7.331 8.158 -22.177 1.00 45.47 89 GLY A N 1
ATOM 705 C CA . GLY A 1 89 ? -8.552 8.754 -22.727 1.00 45.47 89 GLY A CA 1
ATOM 706 C C . GLY A 1 89 ? -9.519 9.176 -21.629 1.00 45.47 89 GLY A C 1
ATOM 707 O O . GLY A 1 89 ? -9.340 8.712 -20.480 1.00 45.47 89 GLY A O 1
#

Sequence (89 aa):
MFNLWYKRGRDPKIREAVAVMYEPPKFSGEPLTPAEIGALVDEKMDPRDITSAIVGLADKGYIKIEEIKKDWLIFDSTDSALLESRNPG

Radius of gyration: 22.93 Å; Cα contacts (8 Å, |Δi|>4): 74; chains: 1; bounding box: 46×34×66 Å

Solvent-accessible surface area (backbone atoms only — not comparable to full-atom values): 5853 Å² total; per-residue (Å²): 114,71,72,58,37,70,74,73,66,54,76,79,81,78,86,70,81,83,76,88,75,88,68,65,64,65,57,100,86,40,66,54,48,58,26,58,53,47,24,68,75,70,77,44,88,49,77,66,26,56,54,32,39,55,51,48,36,30,75,74,62,58,35,45,84,48,79,50,78,53,92,48,102,84,58,93,53,87,47,79,50,82,46,86,56,90,73,89,128

Mean predicted aligned error: 13.96 Å

Secondary structure (DSSP, 8-state):
-HHHHHHHTSPP---S------SPPEETTEEPPHHHHHHHHHSS--HHHHHHHHHHHHHTTSEEEEEEE---TT---EEEEEEE-----

Foldseek 3Di:
DVVCCVVPVDPPPPPDDDDDDPFADDDPNHHDQQLRVVCVVVVDRDVVSVVSNQVSCVVVVQWPWDWDFDDDPPDTDTDIDIDGDPDDD